Protein AF-A0A2H5V153-F1 (afdb_monomer)

Radius of gyration: 14.87 Å; Cα contacts (8 Å, |Δi|>4): 105; chains: 1; bounding box: 31×34×41 Å

Nearest PDB structures (foldseek):
  5izt-assembly1_A  TM=2.873E-01  e=7.233E+00  Borreliella burgdorferi B31

Mean predicted aligned error: 5.6 Å

Sequence (123 aa):
MKDMQDNSPWITDYIKLLVEKYFGPCGLVKDALKELRNLPKSLSRRLGCDVQTWQEYLSDLSKAPTRLNLIEGAVKFVGEKALRDSEKYGKDLRYYLNRALDEEHMTNFISRFIEEMGITERR

Solvent-accessible surface area (backbone atoms only — not comparable to full-atom values): 6948 Å² total; per-residue (Å²): 130,84,76,74,74,78,90,44,81,66,65,42,72,67,48,51,52,52,38,41,69,56,28,39,89,63,72,38,38,68,58,55,51,48,52,63,68,40,38,30,58,54,4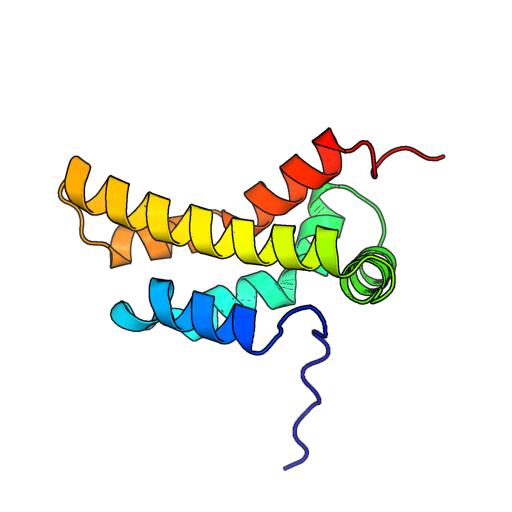3,22,75,72,72,48,70,56,44,63,60,39,43,48,64,54,52,41,68,93,52,34,69,68,52,49,51,42,53,46,46,21,53,49,52,52,37,54,47,19,49,53,49,18,74,74,70,74,48,58,48,55,59,41,47,50,50,37,60,78,68,39,45,45,58,53,49,46,50,51,53,43,55,75,68,47,73,80,68,88,128

Secondary structure (DSSP, 8-state):
--------TTS-HHHHHHHHHHHGGGT-HHHHHHHHHHHHHHHHHHH-S-HHHHHHHHH-GGGHHHHHHHHHHHHHHHHHHHHHHHHHH---HHHHHHHHHHTTHHHHHHHHHHHHTTTT---

Foldseek 3Di:
DDPPPLLQLLCDVVVLVLLCVQVVVLPCSVLLVVLSSCLLVLLCVVLNDHSVVSSCVRNDPVCNVVNSCLLSVLSCVQSVVLVVCCVPVVDDSNVSSVVCSVVSSSSVSSNVVCVVVVVSDDD

Structure (mmCIF, N/CA/C/O backbone):
data_AF-A0A2H5V153-F1
#
_entry.id   AF-A0A2H5V153-F1
#
loop_
_atom_site.group_PDB
_atom_site.id
_atom_site.type_symbol
_atom_site.label_atom_id
_atom_site.label_alt_id
_atom_site.label_comp_id
_atom_site.label_asym_id
_atom_site.label_entity_id
_atom_site.label_seq_id
_atom_site.pdbx_PDB_ins_code
_atom_site.Cartn_x
_atom_site.Cartn_y
_atom_site.Cartn_z
_atom_site.occupancy
_atom_site.B_iso_or_equiv
_atom_s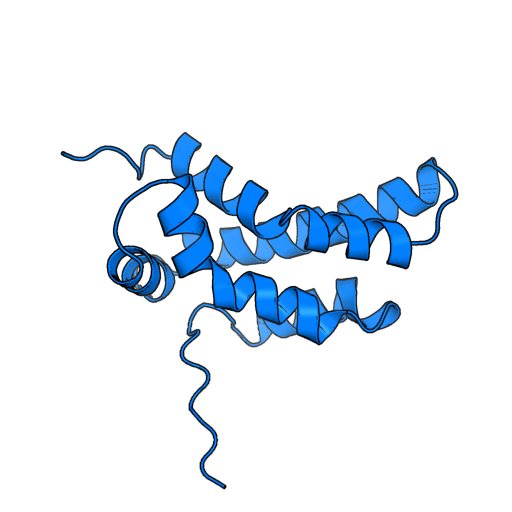ite.auth_seq_id
_atom_site.auth_comp_id
_atom_site.auth_asym_id
_atom_site.auth_atom_id
_atom_site.pdbx_PDB_model_num
ATOM 1 N N . MET A 1 1 ? -13.919 -23.493 -12.485 1.00 34.78 1 MET A N 1
ATOM 2 C CA . MET A 1 1 ? -13.707 -22.102 -12.940 1.00 34.78 1 MET A CA 1
ATOM 3 C C . MET A 1 1 ? -12.210 -21.880 -12.984 1.00 34.78 1 MET A C 1
ATOM 5 O O . MET A 1 1 ? -11.563 -22.217 -12.007 1.00 34.78 1 MET A O 1
ATOM 9 N N . LYS A 1 2 ? -11.658 -21.452 -14.125 1.00 33.69 2 LYS A N 1
ATOM 10 C CA . LYS A 1 2 ? -10.226 -21.157 -14.249 1.00 33.69 2 LYS A CA 1
ATOM 11 C C . LYS A 1 2 ? -9.913 -19.983 -13.328 1.00 33.69 2 LYS A C 1
ATOM 13 O O . LYS A 1 2 ? -10.442 -18.899 -13.564 1.00 33.69 2 LYS A O 1
ATOM 18 N N . ASP A 1 3 ? -9.095 -20.211 -12.308 1.00 37.28 3 ASP A N 1
ATOM 19 C CA . ASP A 1 3 ? -8.417 -19.135 -11.600 1.00 37.28 3 ASP A CA 1
ATOM 20 C C . ASP A 1 3 ? -7.682 -18.310 -12.658 1.00 37.28 3 ASP A C 1
ATOM 22 O O . ASP A 1 3 ? -6.740 -18.779 -13.300 1.00 37.28 3 ASP A O 1
ATOM 26 N N . MET A 1 4 ? -8.187 -17.106 -12.929 1.00 40.81 4 MET A N 1
ATOM 27 C CA . MET A 1 4 ? -7.403 -16.073 -13.590 1.00 40.81 4 MET A CA 1
ATOM 28 C C . MET A 1 4 ? -6.149 -15.938 -12.733 1.00 40.81 4 MET A C 1
ATOM 30 O O . MET A 1 4 ? -6.251 -15.496 -11.590 1.00 40.81 4 MET A O 1
ATOM 34 N N . GLN A 1 5 ? -5.004 -16.400 -13.245 1.00 42.84 5 GLN A N 1
ATOM 35 C CA . GLN A 1 5 ? -3.714 -16.174 -12.605 1.00 42.84 5 GLN A CA 1
ATOM 36 C C . GLN A 1 5 ? -3.650 -14.694 -12.234 1.00 42.84 5 GLN A C 1
ATOM 38 O O . GLN A 1 5 ? -3.793 -13.823 -13.094 1.00 42.84 5 GLN A O 1
ATOM 43 N N . ASP A 1 6 ? -3.550 -14.421 -10.935 1.00 54.50 6 ASP A N 1
ATOM 44 C CA . ASP A 1 6 ? -3.390 -13.073 -10.412 1.00 54.50 6 ASP A CA 1
ATOM 45 C C . ASP A 1 6 ? -2.050 -12.564 -10.968 1.00 54.50 6 ASP A C 1
ATOM 47 O O . ASP A 1 6 ? -0.984 -12.961 -10.500 1.00 54.50 6 ASP A O 1
ATOM 51 N N . ASN A 1 7 ? -2.099 -11.773 -12.048 1.00 63.91 7 ASN A N 1
ATOM 52 C CA . ASN A 1 7 ? -0.945 -11.298 -12.828 1.00 63.91 7 ASN A CA 1
ATOM 53 C C . ASN A 1 7 ? -0.134 -10.224 -12.072 1.00 63.91 7 ASN A C 1
ATOM 55 O O . ASN A 1 7 ? 0.289 -9.222 -12.644 1.00 63.91 7 ASN A O 1
ATOM 59 N N . SER A 1 8 ? 0.040 -10.384 -10.763 1.00 80.56 8 SER A N 1
ATOM 60 C CA . SER A 1 8 ? 0.751 -9.457 -9.884 1.00 80.56 8 SER A CA 1
ATOM 61 C C . SER A 1 8 ? 1.895 -10.182 -9.173 1.00 80.56 8 SER A C 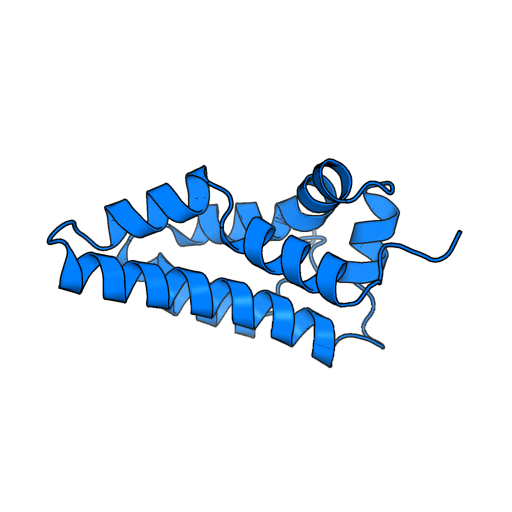1
ATOM 63 O O . SER A 1 8 ? 1.822 -10.404 -7.964 1.00 80.56 8 SER A O 1
ATOM 65 N N . PRO A 1 9 ? 2.981 -10.541 -9.890 1.00 82.19 9 PRO A N 1
ATOM 66 C CA . PRO A 1 9 ? 4.154 -11.206 -9.307 1.00 82.19 9 PRO A CA 1
ATOM 67 C C . PRO A 1 9 ? 4.852 -10.368 -8.222 1.00 82.19 9 PRO A C 1
ATOM 69 O O . PRO A 1 9 ? 5.697 -10.871 -7.483 1.00 82.19 9 PRO A O 1
ATOM 72 N N . TRP A 1 10 ? 4.496 -9.087 -8.091 1.00 85.94 10 TRP A N 1
ATOM 73 C CA . TRP A 1 10 ? 4.925 -8.224 -6.997 1.00 85.94 10 TRP A CA 1
ATOM 74 C C . TRP A 1 10 ? 4.129 -8.362 -5.704 1.00 85.94 10 TRP A C 1
ATOM 76 O O . TRP A 1 10 ? 4.531 -7.763 -4.715 1.00 85.94 10 TRP A O 1
ATOM 86 N N . ILE A 1 11 ? 3.050 -9.144 -5.673 1.00 91.06 11 ILE A N 1
ATOM 87 C CA . ILE A 1 11 ? 2.286 -9.443 -4.458 1.00 91.06 11 ILE A CA 1
ATOM 88 C C . ILE A 1 11 ? 2.665 -10.849 -3.988 1.00 91.06 11 ILE A C 1
ATOM 90 O O . ILE A 1 11 ? 1.977 -11.837 -4.250 1.00 91.06 11 ILE A O 1
ATOM 94 N N . THR A 1 12 ? 3.800 -10.937 -3.301 1.00 90.75 12 THR A N 1
ATOM 95 C CA . THR A 1 12 ? 4.294 -12.189 -2.716 1.00 90.75 12 THR A CA 1
ATOM 96 C C . THR A 1 12 ? 3.441 -12.616 -1.522 1.00 90.75 12 THR A C 1
ATOM 98 O O . THR A 1 12 ? 2.692 -11.817 -0.952 1.00 90.75 12 THR A O 1
ATOM 101 N N . ASP A 1 13 ? 3.581 -13.867 -1.084 1.00 92.06 13 ASP A N 1
ATOM 102 C CA . ASP A 1 13 ? 2.878 -14.340 0.114 1.00 92.06 13 ASP A CA 1
ATOM 103 C C . ASP A 1 13 ? 3.288 -13.568 1.371 1.00 92.06 13 ASP A C 1
ATOM 105 O O . ASP A 1 13 ? 2.454 -13.318 2.236 1.00 92.06 13 ASP A O 1
ATOM 109 N N . TYR A 1 14 ? 4.531 -13.084 1.440 1.00 92.12 14 TYR A N 1
ATOM 110 C CA . TYR A 1 14 ? 4.956 -12.214 2.534 1.00 92.12 14 TYR A CA 1
ATOM 111 C C . TYR A 1 14 ? 4.241 -10.855 2.515 1.00 92.12 14 TYR A C 1
ATOM 113 O O . TYR A 1 14 ? 3.783 -10.387 3.555 1.00 92.12 14 TYR A O 1
ATOM 121 N N . ILE A 1 15 ? 4.051 -10.248 1.340 1.00 94.31 15 ILE A N 1
ATOM 122 C CA . ILE A 1 15 ? 3.262 -9.013 1.215 1.00 94.31 15 ILE A CA 1
ATOM 123 C C . ILE A 1 15 ? 1.808 -9.261 1.625 1.00 94.31 15 ILE A C 1
ATOM 125 O O . ILE A 1 15 ? 1.241 -8.449 2.354 1.00 94.31 15 ILE A O 1
ATOM 129 N N . LYS A 1 16 ? 1.215 -10.400 1.241 1.00 96.00 16 LYS A N 1
ATOM 130 C CA . LYS A 1 16 ? -0.131 -10.779 1.703 1.00 96.00 16 LYS A CA 1
ATOM 131 C C . LYS A 1 16 ? -0.185 -10.913 3.225 1.00 96.00 16 LYS A C 1
ATOM 133 O O . LYS A 1 16 ? -1.117 -10.395 3.828 1.00 96.00 16 LYS A O 1
ATOM 138 N N . LEU A 1 17 ? 0.822 -11.530 3.850 1.00 97.12 17 LEU A N 1
ATOM 139 C CA . LEU A 1 17 ? 0.922 -11.629 5.312 1.00 97.12 17 LEU A CA 1
ATOM 140 C C . LEU A 1 17 ? 1.023 -10.252 5.980 1.00 97.12 17 LEU A C 1
ATOM 142 O O . LEU A 1 17 ? 0.396 -10.030 7.014 1.00 97.12 17 LEU A O 1
ATOM 146 N N . LEU A 1 18 ? 1.774 -9.310 5.401 1.00 97.44 18 LEU A N 1
ATOM 147 C CA . LEU A 1 18 ? 1.837 -7.937 5.911 1.00 97.44 18 LEU A CA 1
ATOM 148 C C . LEU A 1 18 ? 0.493 -7.221 5.773 1.00 97.44 18 LEU A C 1
ATOM 150 O O . LEU A 1 18 ? 0.053 -6.566 6.716 1.00 97.44 18 LEU A O 1
ATOM 154 N N . VAL A 1 19 ? -0.174 -7.359 4.627 1.00 98.06 19 VAL A N 1
ATOM 155 C CA . VAL A 1 19 ? -1.505 -6.779 4.429 1.00 98.06 19 VAL A CA 1
ATOM 156 C C . VAL A 1 19 ? -2.493 -7.366 5.434 1.00 98.06 19 VAL A C 1
ATOM 158 O O . VAL A 1 19 ? -3.206 -6.607 6.081 1.00 98.06 19 VAL A O 1
ATOM 161 N N . GLU A 1 20 ? -2.499 -8.682 5.635 1.00 98.25 20 GLU A N 1
ATOM 162 C CA . GLU A 1 20 ? -3.347 -9.332 6.638 1.00 98.25 20 GLU A CA 1
ATOM 163 C C . GLU A 1 20 ? -3.053 -8.798 8.045 1.00 98.25 20 GLU A C 1
ATOM 165 O O . GLU A 1 20 ? -3.965 -8.418 8.773 1.00 98.25 20 GLU A O 1
ATOM 170 N N . LYS A 1 21 ? -1.771 -8.671 8.407 1.00 97.75 21 LYS A N 1
ATOM 171 C CA . LYS A 1 21 ? -1.349 -8.148 9.710 1.00 97.75 21 LYS A CA 1
ATOM 172 C C . LYS A 1 21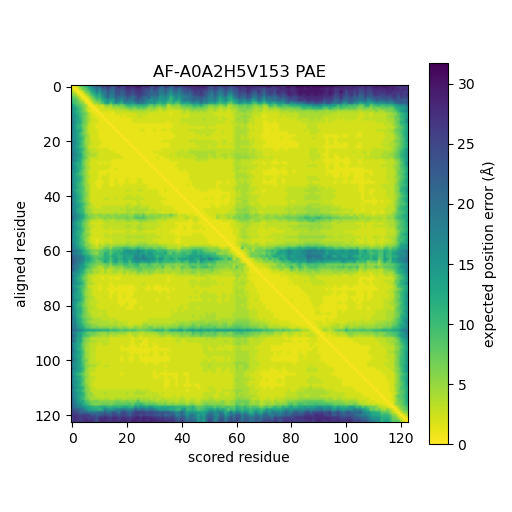 ? -1.905 -6.747 9.991 1.00 97.75 21 LYS A C 1
ATOM 174 O O . LYS A 1 21 ? -2.374 -6.504 11.100 1.00 97.75 21 LYS A O 1
ATOM 179 N N . TYR A 1 22 ? -1.809 -5.822 9.034 1.00 97.88 22 TYR A N 1
ATOM 180 C CA . TYR A 1 22 ? -2.173 -4.417 9.267 1.00 97.88 22 TYR A CA 1
ATOM 181 C C . TYR A 1 22 ? -3.630 -4.092 8.912 1.00 97.88 22 TYR A C 1
ATOM 183 O O . TYR A 1 22 ? -4.267 -3.318 9.618 1.00 97.88 22 TYR A O 1
ATOM 191 N N . PHE A 1 23 ? -4.173 -4.681 7.846 1.00 98.12 23 PHE A N 1
ATOM 192 C CA . PHE A 1 23 ? -5.507 -4.373 7.316 1.00 98.12 23 PHE A CA 1
ATOM 193 C C . PHE A 1 23 ? -6.565 -5.430 7.676 1.00 98.12 23 PHE A C 1
ATOM 195 O O . PHE A 1 23 ? -7.763 -5.131 7.639 1.00 98.12 23 PHE A O 1
ATOM 202 N N . GLY A 1 24 ? -6.146 -6.643 8.056 1.00 97.81 24 GLY A N 1
ATOM 203 C CA . GLY A 1 24 ? -7.011 -7.748 8.494 1.00 97.81 24 GLY A CA 1
ATOM 204 C C . GLY A 1 24 ? -7.936 -7.398 9.657 1.00 97.81 24 GLY A C 1
ATOM 205 O O . GLY A 1 24 ? -9.146 -7.579 9.510 1.00 97.81 24 GLY A O 1
ATOM 206 N N . PRO A 1 25 ? -7.442 -6.794 10.759 1.00 97.00 25 PRO A N 1
ATOM 207 C CA . PRO A 1 25 ? -8.284 -6.414 11.898 1.00 97.00 25 PRO A CA 1
ATOM 208 C C . PRO A 1 25 ? -9.456 -5.484 11.547 1.00 97.00 25 PRO A C 1
ATOM 210 O O . PRO A 1 25 ? -10.426 -5.396 12.296 1.00 97.00 25 PRO A O 1
ATOM 213 N N . CYS A 1 26 ? -9.383 -4.787 10.410 1.00 97.25 26 CYS A N 1
ATOM 214 C CA . CYS A 1 26 ? -10.423 -3.877 9.934 1.00 97.25 26 CYS A CA 1
ATOM 215 C C . CYS A 1 26 ? -11.220 -4.417 8.734 1.00 97.25 26 CYS A C 1
ATOM 217 O O . CYS A 1 26 ? -12.100 -3.715 8.232 1.00 97.25 26 CYS A O 1
ATOM 219 N N . GLY A 1 27 ? -10.932 -5.638 8.271 1.00 97.50 27 GLY A N 1
ATOM 220 C CA . GLY A 1 27 ? -11.579 -6.247 7.107 1.00 97.50 27 GLY A CA 1
ATOM 221 C C . GLY A 1 27 ? -11.206 -5.598 5.769 1.00 97.50 27 GLY A C 1
ATOM 222 O O . GLY A 1 27 ? -11.967 -5.718 4.814 1.00 97.50 27 GLY A O 1
ATOM 223 N N . LEU A 1 28 ? -10.057 -4.915 5.689 1.00 98.19 28 LEU A N 1
ATOM 224 C CA . LEU A 1 28 ? -9.644 -4.091 4.536 1.00 98.19 28 LEU A CA 1
ATOM 225 C C . LEU A 1 28 ? -8.605 -4.768 3.626 1.00 98.19 28 LEU A C 1
ATOM 227 O O . LEU A 1 28 ? -8.026 -4.141 2.741 1.00 98.19 28 LEU A O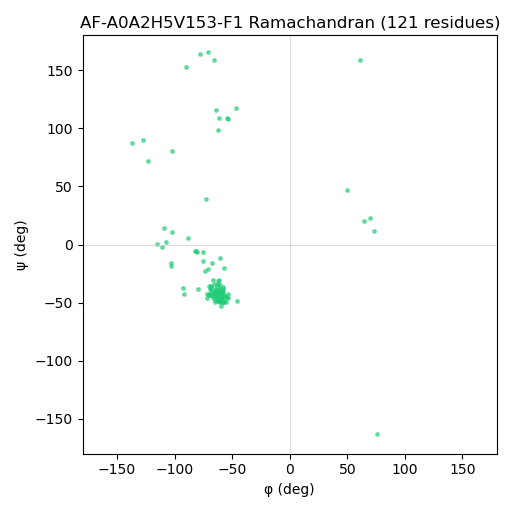 1
ATOM 231 N N . VAL A 1 29 ? -8.360 -6.064 3.820 1.00 97.94 29 VAL A N 1
ATOM 232 C CA . VAL A 1 29 ? -7.335 -6.839 3.093 1.00 97.94 29 VAL A CA 1
ATOM 233 C C . VAL A 1 29 ? -7.546 -6.783 1.583 1.00 97.94 29 VAL A C 1
ATOM 235 O O . VAL A 1 29 ? -6.603 -6.574 0.823 1.00 97.94 29 VAL A O 1
ATOM 238 N N . LYS A 1 30 ? -8.794 -6.943 1.129 1.00 97.25 30 LYS A N 1
ATOM 239 C CA . LYS A 1 30 ? -9.121 -6.921 -0.303 1.00 97.25 30 LYS A CA 1
ATOM 240 C C . LYS A 1 30 ? -8.851 -5.556 -0.929 1.00 97.25 30 LYS A C 1
ATOM 242 O O . LYS A 1 30 ? -8.344 -5.515 -2.049 1.00 97.25 30 LYS A O 1
ATOM 247 N N . ASP A 1 31 ? -9.152 -4.477 -0.216 1.00 97.88 31 ASP A N 1
ATOM 248 C CA . ASP A 1 31 ? -8.964 -3.108 -0.696 1.00 97.88 31 ASP A CA 1
ATOM 249 C C . ASP A 1 31 ? -7.480 -2.733 -0.745 1.00 97.88 31 ASP A C 1
ATOM 251 O O . ASP A 1 31 ? -7.007 -2.232 -1.764 1.00 97.88 31 ASP A O 1
ATOM 255 N N . ALA A 1 32 ? -6.710 -3.105 0.279 1.00 97.50 32 ALA A N 1
ATOM 256 C CA . ALA A 1 32 ? -5.259 -2.940 0.280 1.00 97.50 32 ALA A CA 1
ATOM 257 C C . ALA A 1 32 ? -4.586 -3.723 -0.860 1.00 97.50 32 ALA A C 1
ATOM 259 O O . ALA A 1 32 ? -3.784 -3.172 -1.616 1.00 97.50 32 ALA A O 1
ATOM 260 N N . LEU A 1 33 ? -4.958 -4.993 -1.061 1.00 96.88 33 LEU A N 1
ATOM 261 C CA . LEU A 1 33 ? -4.455 -5.774 -2.195 1.00 96.88 33 LEU A CA 1
ATOM 262 C C . LEU A 1 33 ? -4.890 -5.179 -3.539 1.00 96.88 33 LEU A C 1
ATOM 264 O O . LEU A 1 33 ? -4.138 -5.247 -4.508 1.00 96.88 33 LEU A O 1
ATOM 268 N N . LYS A 1 34 ? -6.091 -4.600 -3.629 1.00 96.19 34 LYS A N 1
ATOM 269 C CA . LYS A 1 34 ? -6.564 -3.924 -4.842 1.00 96.19 34 LYS A CA 1
ATOM 270 C C . LYS A 1 34 ? -5.706 -2.703 -5.170 1.00 96.19 34 LYS A C 1
ATOM 272 O O . LYS A 1 34 ? -5.368 -2.530 -6.339 1.00 96.19 34 LYS A O 1
ATOM 277 N N . GLU A 1 35 ? -5.323 -1.895 -4.182 1.00 96.25 35 GLU A N 1
ATOM 278 C CA . GLU A 1 35 ? -4.382 -0.791 -4.400 1.00 96.25 35 GLU A CA 1
ATOM 279 C C . GLU A 1 35 ? -3.046 -1.316 -4.950 1.00 96.25 35 GLU A C 1
ATOM 281 O O . GLU A 1 35 ? -2.594 -0.863 -6.001 1.00 96.25 35 GLU A O 1
ATOM 286 N N . LEU A 1 36 ? -2.472 -2.350 -4.322 1.00 95.62 36 LEU A N 1
ATOM 287 C CA . LEU A 1 36 ? -1.210 -2.951 -4.773 1.00 95.62 36 LEU A CA 1
ATOM 288 C C . LEU A 1 36 ? -1.290 -3.526 -6.197 1.00 95.62 36 LEU A C 1
ATOM 290 O O . LEU A 1 36 ? -0.348 -3.391 -6.979 1.00 95.62 36 LEU A O 1
ATOM 294 N N . ARG A 1 37 ? -2.417 -4.138 -6.578 1.00 95.00 37 ARG A N 1
ATOM 295 C CA . ARG A 1 37 ? -2.644 -4.615 -7.957 1.00 95.00 37 ARG A CA 1
ATOM 296 C C . ARG A 1 37 ? -2.743 -3.467 -8.961 1.00 95.00 37 ARG A C 1
ATOM 298 O O . ARG A 1 37 ? -2.371 -3.632 -10.120 1.00 95.00 37 ARG A O 1
ATOM 305 N N . ASN A 1 38 ? -3.235 -2.308 -8.530 1.00 95.12 38 ASN A N 1
ATOM 306 C CA . ASN A 1 38 ? -3.370 -1.123 -9.371 1.00 95.12 38 ASN A CA 1
ATOM 307 C C . ASN A 1 38 ? -2.077 -0.310 -9.497 1.00 95.12 38 ASN A C 1
ATOM 309 O O . ASN A 1 38 ? -2.049 0.609 -10.317 1.00 95.12 38 ASN A O 1
ATOM 313 N N . LEU A 1 39 ? -1.004 -0.666 -8.777 1.00 93.50 39 LEU A N 1
ATOM 314 C CA . LEU A 1 39 ? 0.277 0.045 -8.823 1.00 93.50 39 LEU A CA 1
ATOM 315 C C . LEU A 1 39 ? 0.759 0.372 -10.242 1.00 93.50 39 LEU A C 1
ATOM 317 O O . LEU A 1 39 ? 1.056 1.539 -10.468 1.00 93.50 39 LEU A O 1
ATOM 321 N N . PRO A 1 40 ? 0.777 -0.548 -11.230 1.00 93.75 40 PRO A N 1
ATOM 322 C CA . PRO A 1 40 ? 1.236 -0.190 -12.571 1.00 93.75 40 PRO A CA 1
ATOM 323 C C . PRO A 1 40 ? 0.441 0.957 -13.212 1.00 93.75 40 PRO A C 1
ATOM 325 O O . PRO A 1 40 ? 1.009 1.855 -13.830 1.00 93.75 40 PRO A O 1
ATOM 328 N N . LYS A 1 41 ? -0.885 0.961 -13.028 1.00 94.81 41 LYS A N 1
ATOM 329 C CA . LYS A 1 41 ? -1.762 2.026 -13.535 1.00 94.81 41 LYS A CA 1
ATOM 330 C C . LYS A 1 41 ? -1.542 3.327 -12.774 1.00 94.81 41 LYS A C 1
ATOM 332 O O . LYS A 1 41 ? -1.465 4.392 -13.382 1.00 94.81 41 LYS A O 1
ATOM 337 N N . SER A 1 42 ? -1.433 3.246 -11.452 1.00 94.62 42 SER A N 1
ATOM 338 C CA . SER A 1 42 ? -1.251 4.425 -10.613 1.00 94.62 42 SER A CA 1
ATOM 339 C C . SER A 1 42 ? 0.120 5.072 -10.811 1.00 94.62 42 SER A C 1
ATOM 341 O O . SER A 1 42 ? 0.195 6.297 -10.862 1.00 94.62 42 SER A O 1
ATOM 343 N N . LEU A 1 43 ? 1.179 4.276 -10.983 1.00 93.38 43 LEU A N 1
ATOM 344 C CA . LEU A 1 43 ? 2.522 4.754 -11.306 1.00 93.38 43 LEU A CA 1
ATOM 345 C C . LEU A 1 43 ? 2.561 5.384 -12.698 1.00 93.38 43 LEU A C 1
ATOM 347 O O . LEU A 1 43 ? 3.062 6.493 -12.816 1.00 93.38 43 LEU A O 1
ATOM 351 N N . SER A 1 44 ? 1.935 4.769 -13.708 1.00 93.88 44 SER A N 1
ATOM 352 C CA . SER A 1 44 ? 1.816 5.361 -15.052 1.00 93.88 44 SER A CA 1
ATOM 353 C C . SER A 1 44 ? 1.190 6.759 -15.016 1.00 93.88 44 SER A C 1
ATOM 355 O O . SER A 1 44 ? 1.707 7.708 -15.599 1.00 93.88 44 SER A O 1
ATOM 357 N N . ARG A 1 45 ? 0.106 6.916 -14.247 1.00 94.50 45 ARG A N 1
ATOM 358 C CA . ARG A 1 45 ? -0.577 8.204 -14.067 1.00 94.50 45 ARG A CA 1
ATOM 359 C C . ARG A 1 45 ? 0.277 9.250 -13.340 1.00 94.50 45 ARG A C 1
ATOM 361 O O . ARG A 1 45 ? 0.107 10.435 -13.600 1.00 94.50 45 ARG A O 1
ATOM 368 N N . ARG A 1 46 ? 1.127 8.835 -12.397 1.00 92.50 46 ARG A N 1
ATOM 369 C CA . ARG A 1 46 ? 1.880 9.740 -11.508 1.00 92.50 46 ARG A CA 1
ATOM 370 C C . ARG A 1 46 ? 3.256 10.103 -12.051 1.00 92.50 46 ARG A C 1
ATOM 372 O O . ARG A 1 46 ? 3.653 11.253 -11.962 1.00 92.50 46 ARG A O 1
ATOM 379 N N . LEU A 1 47 ? 3.956 9.118 -12.596 1.00 91.12 47 LEU A N 1
ATOM 380 C CA . LEU A 1 47 ? 5.366 9.196 -12.972 1.00 91.12 47 LEU A CA 1
ATOM 381 C C . LEU A 1 47 ? 5.577 9.176 -14.492 1.00 91.12 47 LEU A C 1
ATOM 383 O O . LEU A 1 47 ? 6.711 9.248 -14.957 1.00 91.12 47 LEU A O 1
ATOM 387 N N . GLY A 1 48 ? 4.505 9.056 -15.279 1.00 89.19 48 GLY A N 1
ATOM 388 C CA . GLY A 1 48 ? 4.603 8.824 -16.717 1.00 89.19 48 GLY A CA 1
ATOM 389 C C . GLY A 1 48 ? 4.978 7.376 -17.037 1.00 89.19 48 GLY A C 1
ATOM 390 O O . GLY A 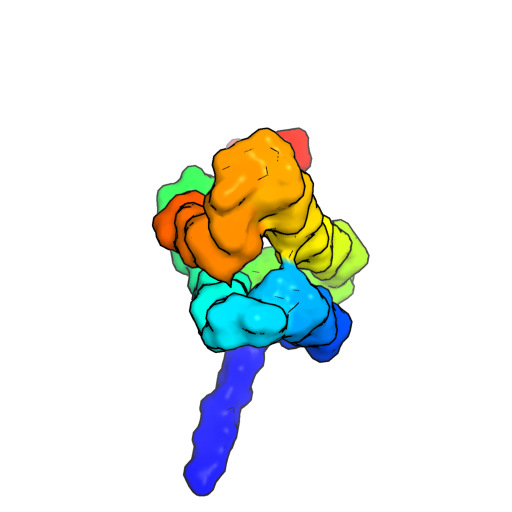1 48 ? 4.835 6.491 -16.197 1.00 89.19 48 GLY A O 1
ATOM 391 N N . CYS A 1 49 ? 5.435 7.127 -18.268 1.00 90.25 49 CYS A N 1
ATOM 392 C CA . CYS A 1 49 ? 5.578 5.787 -18.862 1.00 90.25 49 CYS A CA 1
ATOM 393 C C . CYS A 1 49 ? 4.250 5.017 -18.967 1.00 90.25 49 CYS A C 1
ATOM 395 O O . CYS A 1 49 ? 3.252 5.316 -18.308 1.00 90.25 49 CYS A O 1
ATOM 397 N N . ASP A 1 50 ? 4.207 4.027 -19.850 1.00 93.12 50 ASP A N 1
ATOM 398 C CA . ASP A 1 50 ? 3.026 3.189 -20.018 1.00 93.12 50 ASP A CA 1
ATOM 399 C C . ASP A 1 50 ? 2.907 2.132 -18.900 1.00 93.12 50 ASP A C 1
ATOM 401 O O . ASP A 1 50 ? 3.844 1.844 -18.151 1.00 93.12 50 ASP A O 1
ATOM 405 N N . VAL A 1 51 ? 1.714 1.547 -18.781 1.00 92.94 51 VAL A N 1
ATOM 406 C CA . VAL A 1 51 ? 1.391 0.540 -17.759 1.00 92.94 51 VAL A CA 1
ATOM 407 C C . VAL A 1 51 ? 2.267 -0.708 -17.881 1.00 92.94 51 VAL A C 1
ATOM 409 O O . VAL A 1 51 ? 2.608 -1.294 -16.855 1.00 92.94 51 VAL A O 1
ATOM 412 N N . GLN A 1 52 ? 2.636 -1.112 -19.099 1.00 91.81 52 GLN A N 1
ATOM 413 C CA . GLN A 1 52 ? 3.439 -2.311 -19.327 1.00 91.81 52 GLN A CA 1
ATOM 414 C C . GLN A 1 52 ? 4.865 -2.105 -18.812 1.00 91.81 52 GLN A C 1
ATOM 416 O O . GLN A 1 52 ? 5.372 -2.967 -18.100 1.00 91.81 52 GLN A O 1
ATOM 421 N N . THR A 1 53 ? 5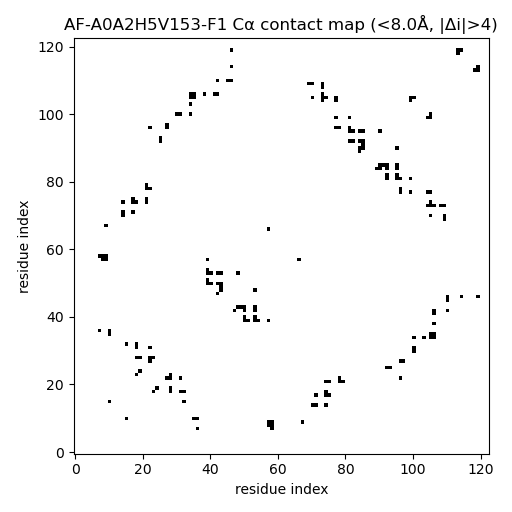.459 -0.933 -19.047 1.00 91.00 53 THR A N 1
ATOM 422 C CA . THR A 1 53 ? 6.764 -0.563 -18.479 1.00 91.00 53 THR A CA 1
ATOM 423 C C . THR A 1 53 ? 6.775 -0.727 -16.953 1.00 91.00 53 THR A C 1
ATOM 425 O O . THR A 1 53 ? 7.685 -1.336 -16.385 1.00 91.00 53 THR A O 1
ATOM 428 N N . TRP A 1 54 ? 5.734 -0.248 -16.261 1.00 91.38 54 TRP A N 1
ATOM 429 C CA . TRP A 1 54 ? 5.633 -0.419 -14.809 1.00 91.38 54 TRP A CA 1
ATOM 430 C C . TRP A 1 54 ? 5.356 -1.858 -14.392 1.00 91.38 54 TRP A C 1
ATOM 432 O O . TRP A 1 54 ? 5.872 -2.287 -13.366 1.00 91.38 54 TRP A O 1
ATOM 442 N N . GLN A 1 55 ? 4.570 -2.618 -15.158 1.00 91.31 55 GLN A N 1
ATOM 443 C CA . GLN A 1 55 ? 4.381 -4.047 -14.904 1.00 91.31 55 GLN A CA 1
ATOM 444 C C . GLN A 1 55 ? 5.701 -4.803 -15.011 1.00 91.31 55 GLN A C 1
ATOM 446 O O . GLN A 1 55 ? 5.981 -5.626 -14.147 1.00 91.31 55 GLN A O 1
ATOM 451 N N . GLU A 1 56 ? 6.523 -4.515 -16.017 1.00 89.12 56 GLU A N 1
ATOM 452 C CA . GLU A 1 56 ? 7.836 -5.129 -16.210 1.00 89.12 56 GLU A CA 1
ATOM 453 C C . GLU A 1 56 ? 8.791 -4.752 -15.076 1.00 89.12 56 GLU A C 1
ATOM 455 O O . GLU A 1 56 ? 9.340 -5.642 -14.430 1.00 89.12 56 GLU A O 1
ATOM 460 N N . TYR A 1 57 ? 8.898 -3.462 -14.735 1.00 88.00 57 TYR A N 1
ATOM 461 C CA . TYR A 1 57 ? 9.663 -3.004 -13.568 1.00 88.00 57 TYR A CA 1
ATOM 462 C C . TYR A 1 57 ? 9.201 -3.697 -12.279 1.00 88.00 57 TYR A C 1
ATOM 464 O O . TYR A 1 57 ? 10.008 -4.169 -11.472 1.00 88.00 57 TYR A O 1
ATOM 472 N N . LEU A 1 58 ? 7.881 -3.796 -12.096 1.00 87.94 58 LEU A N 1
ATOM 473 C CA . LEU A 1 58 ? 7.297 -4.448 -10.939 1.00 87.94 58 LEU A CA 1
ATOM 474 C C . LEU A 1 58 ? 7.383 -5.975 -10.997 1.00 87.94 58 LEU A C 1
ATOM 476 O O . LEU A 1 58 ? 7.178 -6.616 -9.980 1.00 87.94 58 LEU A O 1
ATOM 480 N N . SER A 1 59 ? 7.685 -6.588 -12.134 1.00 85.25 59 SER A N 1
ATOM 481 C CA . SER A 1 59 ? 7.790 -8.047 -12.269 1.00 85.25 59 SER A CA 1
ATOM 482 C C . SER A 1 59 ? 9.237 -8.526 -12.314 1.00 85.25 59 SER A C 1
ATOM 484 O O . SER A 1 59 ? 9.488 -9.703 -12.070 1.00 85.25 59 SER A O 1
ATOM 486 N N . ASP A 1 60 ? 10.189 -7.626 -12.556 1.00 80.88 60 ASP A N 1
ATOM 487 C CA . ASP A 1 60 ? 11.609 -7.936 -12.688 1.00 80.88 60 ASP A CA 1
ATOM 488 C C . ASP A 1 60 ? 12.180 -8.538 -11.394 1.00 80.88 60 ASP A C 1
ATOM 490 O O . ASP A 1 60 ? 12.337 -7.870 -10.365 1.00 80.88 60 ASP A O 1
ATOM 494 N N . LEU A 1 61 ? 12.481 -9.838 -11.451 1.00 67.25 61 LEU A N 1
ATOM 495 C CA . LEU A 1 61 ? 13.045 -10.598 -10.340 1.00 67.25 61 LEU A CA 1
ATOM 496 C C . LEU A 1 61 ? 14.521 -10.262 -10.089 1.00 67.25 61 LEU A C 1
ATOM 498 O O . LEU A 1 61 ? 14.996 -10.425 -8.967 1.00 67.25 61 LEU A O 1
ATOM 502 N N . SER A 1 62 ? 15.243 -9.743 -11.088 1.00 67.31 62 SER A N 1
ATOM 503 C CA . SER A 1 62 ? 16.653 -9.357 -10.938 1.00 67.31 62 SER A CA 1
ATOM 504 C C . SER A 1 62 ? 16.833 -8.108 -10.063 1.00 67.31 62 SER A C 1
ATOM 506 O O . SER A 1 62 ? 17.885 -7.916 -9.456 1.00 67.31 62 SER A O 1
ATOM 508 N N . LYS A 1 63 ? 15.771 -7.302 -9.923 1.00 66.75 63 LYS A N 1
ATOM 509 C CA . LYS A 1 63 ? 15.677 -6.133 -9.030 1.00 66.75 63 LYS A CA 1
ATOM 510 C C . LYS A 1 63 ? 14.744 -6.375 -7.837 1.00 66.75 63 LYS A C 1
ATOM 512 O O . LYS A 1 63 ? 14.355 -5.431 -7.143 1.00 66.75 63 LYS A O 1
ATOM 517 N N . ALA A 1 64 ? 14.385 -7.639 -7.589 1.00 63.94 64 ALA A N 1
ATOM 518 C CA . ALA A 1 64 ? 13.411 -8.029 -6.574 1.00 63.94 64 ALA A CA 1
ATOM 519 C C . ALA A 1 64 ? 13.707 -7.480 -5.172 1.00 63.94 64 ALA A C 1
ATOM 521 O O . ALA A 1 64 ? 12.753 -7.005 -4.562 1.00 63.94 64 ALA A O 1
ATOM 522 N N . PRO A 1 65 ? 14.954 -7.467 -4.649 1.00 66.31 65 PRO A N 1
ATOM 523 C CA . PRO A 1 65 ? 15.198 -6.994 -3.288 1.00 66.31 65 PRO A CA 1
ATOM 524 C C . PRO A 1 65 ? 14.752 -5.544 -3.085 1.00 66.31 65 PRO A C 1
ATOM 526 O O . P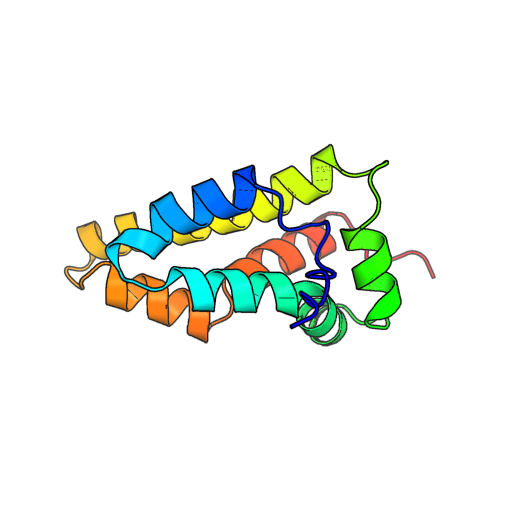RO A 1 65 ? 13.987 -5.263 -2.173 1.00 66.31 65 PRO A O 1
ATOM 529 N N . THR A 1 66 ? 15.142 -4.625 -3.970 1.00 75.81 66 THR A N 1
ATOM 530 C CA . THR A 1 66 ? 14.788 -3.203 -3.842 1.00 75.81 66 THR A CA 1
ATOM 531 C C . THR A 1 66 ? 13.287 -2.974 -4.000 1.00 75.81 66 THR A C 1
ATOM 533 O O . THR A 1 66 ? 12.691 -2.242 -3.215 1.00 75.81 66 THR A O 1
ATOM 536 N N . ARG A 1 67 ? 12.645 -3.631 -4.974 1.00 81.81 67 ARG A N 1
ATOM 537 C CA . ARG A 1 67 ? 11.207 -3.463 -5.223 1.00 81.81 67 ARG A CA 1
ATOM 538 C C . ARG A 1 67 ? 10.339 -4.106 -4.140 1.00 81.81 67 ARG A C 1
ATOM 540 O O . ARG A 1 67 ? 9.370 -3.498 -3.694 1.00 81.81 67 ARG A O 1
ATOM 547 N N . LEU A 1 68 ? 10.642 -5.341 -3.744 1.00 81.62 68 LEU A N 1
ATOM 548 C CA . LEU A 1 68 ? 9.882 -6.037 -2.707 1.00 81.62 68 LEU A CA 1
ATOM 549 C C . LEU A 1 68 ? 10.034 -5.312 -1.374 1.00 81.62 68 LEU A C 1
ATOM 551 O O . LEU A 1 68 ? 9.018 -5.011 -0.759 1.00 81.62 68 LEU A O 1
ATOM 555 N N . ASN A 1 69 ? 11.250 -4.886 -1.014 1.00 85.56 69 ASN A N 1
ATOM 556 C CA . ASN A 1 69 ? 11.462 -4.041 0.162 1.00 85.56 69 ASN A CA 1
ATOM 557 C C . ASN A 1 69 ? 10.658 -2.737 0.087 1.00 85.56 69 ASN A C 1
ATOM 559 O O . ASN A 1 69 ? 10.141 -2.282 1.104 1.00 85.56 69 ASN A O 1
ATOM 563 N N . LEU A 1 70 ? 10.517 -2.145 -1.103 1.00 90.12 70 LEU A N 1
ATOM 564 C CA . LEU A 1 70 ? 9.729 -0.931 -1.294 1.00 90.12 70 LEU A CA 1
ATOM 565 C C . LEU A 1 70 ? 8.229 -1.170 -1.060 1.00 90.12 70 LEU A C 1
ATOM 567 O O . LEU A 1 70 ? 7.593 -0.402 -0.341 1.00 90.12 70 LEU A O 1
ATOM 571 N N . ILE A 1 71 ? 7.661 -2.243 -1.617 1.00 93.75 71 ILE A N 1
ATOM 572 C CA . ILE A 1 71 ? 6.240 -2.579 -1.426 1.00 93.75 71 ILE A CA 1
ATOM 573 C C . ILE A 1 71 ? 5.973 -2.994 0.025 1.00 93.75 71 ILE A C 1
ATOM 575 O O . ILE A 1 71 ? 5.010 -2.537 0.636 1.00 93.75 71 ILE A O 1
ATOM 579 N N . GLU A 1 72 ? 6.843 -3.817 0.608 1.00 93.62 72 GLU A N 1
ATOM 580 C CA . GLU A 1 72 ? 6.778 -4.187 2.022 1.00 93.62 72 GLU A CA 1
ATOM 581 C C . GLU A 1 72 ? 6.871 -2.959 2.931 1.00 93.62 72 GLU A C 1
ATOM 583 O O . GLU A 1 72 ? 6.101 -2.831 3.886 1.00 93.62 72 GLU A O 1
ATOM 588 N N . GLY A 1 73 ? 7.794 -2.047 2.618 1.00 94.00 73 GLY A N 1
ATOM 589 C CA . GLY A 1 73 ? 7.976 -0.775 3.303 1.00 94.00 73 GLY A CA 1
ATOM 590 C C . GLY A 1 73 ? 6.723 0.087 3.228 1.00 94.00 73 GLY A C 1
ATOM 591 O O . GLY A 1 73 ? 6.299 0.608 4.254 1.00 94.00 73 GLY A O 1
ATOM 592 N N . ALA A 1 74 ? 6.074 0.159 2.064 1.00 96.94 74 ALA A N 1
ATOM 593 C CA . ALA A 1 74 ? 4.827 0.895 1.886 1.00 96.94 74 ALA A CA 1
ATOM 594 C C . ALA A 1 74 ? 3.697 0.334 2.765 1.00 96.94 74 ALA A C 1
ATOM 596 O O . ALA A 1 74 ? 3.047 1.088 3.490 1.00 96.94 74 ALA A O 1
ATOM 597 N N . VAL A 1 75 ? 3.497 -0.991 2.761 1.00 97.75 75 VAL A N 1
ATOM 598 C CA . VAL A 1 75 ? 2.464 -1.649 3.582 1.00 97.75 75 VAL A CA 1
ATOM 599 C C . VAL A 1 75 ? 2.725 -1.420 5.073 1.00 97.75 75 VAL A C 1
ATOM 601 O O . VAL A 1 75 ? 1.815 -1.019 5.802 1.00 97.75 75 VAL A O 1
ATOM 604 N N . LYS A 1 76 ? 3.968 -1.633 5.532 1.00 97.25 76 LYS A N 1
ATOM 605 C CA . LYS A 1 76 ? 4.362 -1.413 6.935 1.00 97.25 76 LYS A CA 1
ATOM 606 C C . LYS A 1 76 ? 4.193 0.048 7.335 1.00 97.25 76 LYS A C 1
ATOM 608 O O . LYS A 1 76 ? 3.584 0.323 8.363 1.00 97.25 76 LYS A O 1
ATOM 613 N N . PHE A 1 77 ? 4.678 0.977 6.512 1.00 96.31 77 PHE A N 1
ATOM 614 C CA . PHE A 1 77 ? 4.593 2.410 6.773 1.00 96.31 77 PHE A CA 1
ATOM 615 C C . PHE A 1 77 ? 3.144 2.856 6.958 1.00 96.31 77 PHE A C 1
ATOM 617 O O . PHE A 1 77 ? 2.837 3.519 7.948 1.00 96.31 77 PHE A O 1
ATOM 624 N N . VAL A 1 78 ? 2.254 2.466 6.041 1.00 97.62 78 VAL A N 1
ATOM 625 C CA . VAL A 1 78 ? 0.835 2.830 6.108 1.00 97.62 78 VAL A CA 1
ATOM 626 C C . VAL A 1 78 ? 0.165 2.214 7.333 1.00 97.62 78 VAL A C 1
ATOM 628 O O . VAL A 1 78 ? -0.493 2.930 8.089 1.00 97.62 78 VAL A O 1
ATOM 631 N N . GLY A 1 79 ? 0.376 0.919 7.576 1.00 97.38 79 GLY A N 1
ATOM 632 C CA . GLY A 1 79 ? -0.210 0.227 8.720 1.00 97.38 79 GLY A CA 1
ATOM 633 C C . GLY A 1 79 ? 0.242 0.801 10.065 1.00 97.38 79 GLY A C 1
ATOM 634 O O . GLY A 1 79 ? -0.579 1.109 10.927 1.00 97.38 79 GLY A O 1
ATOM 635 N N . GLU A 1 80 ? 1.545 1.017 10.239 1.00 97.69 80 GLU A N 1
ATOM 636 C CA . GLU A 1 80 ? 2.100 1.603 11.462 1.00 97.69 80 GLU A CA 1
ATOM 637 C C . GLU A 1 80 ? 1.711 3.068 11.637 1.00 97.69 80 GLU A C 1
ATOM 639 O O . GLU A 1 80 ? 1.474 3.514 12.759 1.00 97.69 80 GLU A O 1
ATOM 644 N N . LYS A 1 81 ? 1.631 3.834 10.544 1.00 97.25 81 LYS A N 1
ATOM 645 C CA . LYS A 1 81 ? 1.154 5.213 10.601 1.00 97.25 81 LYS A CA 1
ATOM 646 C C . LYS A 1 81 ? -0.300 5.270 11.064 1.00 97.25 81 LYS A C 1
ATOM 648 O O . LYS A 1 81 ? -0.598 6.074 11.940 1.00 97.25 81 LYS A O 1
ATOM 653 N N . ALA A 1 82 ? -1.169 4.417 10.528 1.00 97.31 82 ALA A N 1
ATOM 654 C CA . ALA A 1 82 ? -2.570 4.365 10.929 1.00 97.31 82 ALA A CA 1
ATOM 655 C C . ALA A 1 82 ? -2.737 3.969 12.406 1.00 97.31 82 ALA A C 1
ATOM 657 O O . ALA A 1 82 ? -3.544 4.575 13.108 1.00 97.31 82 ALA A O 1
ATOM 658 N N . LEU A 1 83 ? -1.935 3.015 12.895 1.00 96.06 83 LEU A N 1
ATOM 659 C CA . LEU A 1 83 ? -1.889 2.652 14.317 1.00 96.06 83 LEU A CA 1
ATOM 660 C C . LEU A 1 83 ? -1.483 3.845 15.192 1.00 96.06 83 LEU A C 1
ATOM 662 O O . LEU A 1 83 ? -2.226 4.220 16.096 1.00 96.06 83 LEU A O 1
ATOM 666 N N . ARG A 1 84 ? -0.361 4.503 14.870 1.00 96.81 84 ARG A N 1
ATOM 667 C CA . ARG A 1 84 ? 0.107 5.690 15.607 1.00 96.81 84 ARG A CA 1
ATOM 668 C C . ARG A 1 84 ? -0.911 6.828 15.592 1.00 96.81 84 ARG A C 1
ATOM 670 O O . ARG A 1 84 ? -1.104 7.497 16.604 1.00 96.81 84 ARG A O 1
ATOM 677 N N . ASP A 1 85 ? -1.550 7.075 14.452 1.00 96.50 85 ASP A N 1
ATOM 678 C CA . ASP A 1 85 ? -2.559 8.126 14.330 1.00 96.50 85 ASP A CA 1
ATOM 679 C C . ASP A 1 85 ? -3.822 7.775 15.139 1.00 96.50 85 ASP A C 1
ATOM 681 O O . ASP A 1 85 ? -4.423 8.659 15.756 1.00 96.50 85 ASP A O 1
ATOM 685 N N . SER A 1 86 ? -4.194 6.492 15.201 1.00 96.31 86 SER A N 1
ATOM 686 C CA . SER A 1 86 ? -5.297 6.010 16.039 1.00 96.31 86 SER A CA 1
ATOM 687 C C . SER A 1 86 ? -5.038 6.268 17.520 1.00 96.31 86 SER A C 1
ATOM 689 O O . SER A 1 86 ? -5.867 6.886 18.191 1.00 96.31 86 SER A O 1
ATOM 691 N N . GLU A 1 87 ? -3.851 5.897 17.999 1.00 95.44 87 GLU A N 1
ATOM 692 C CA . GLU A 1 87 ? -3.422 6.106 19.385 1.00 95.44 87 GLU A CA 1
ATOM 693 C C . GLU A 1 87 ? -3.332 7.596 19.743 1.00 95.44 87 GLU A C 1
ATOM 695 O O . GLU A 1 87 ? -3.727 8.007 20.833 1.00 95.44 87 GLU A O 1
ATOM 700 N N . LYS A 1 88 ? -2.834 8.424 18.819 1.00 96.38 88 LYS A N 1
ATOM 701 C CA . LYS A 1 88 ? -2.559 9.842 19.074 1.00 96.38 88 LYS A CA 1
ATOM 702 C C . LYS A 1 88 ? -3.797 10.735 19.010 1.00 96.38 88 LYS A C 1
ATOM 704 O O . LYS A 1 88 ? -3.887 11.704 19.760 1.00 96.38 88 LYS A O 1
ATOM 709 N N . TYR A 1 89 ? -4.711 10.467 18.082 1.00 94.12 89 TYR A N 1
ATOM 710 C CA . TYR A 1 89 ? -5.802 11.388 17.743 1.00 94.12 89 TYR A CA 1
ATOM 711 C C . TYR A 1 89 ? -7.198 10.835 18.080 1.00 94.12 89 TYR A C 1
ATOM 713 O O . TYR A 1 89 ? -8.197 11.506 17.821 1.00 94.12 89 TYR A O 1
ATOM 721 N N . GLY A 1 90 ? -7.291 9.625 18.644 1.00 85.56 90 GLY A N 1
ATOM 722 C CA . GLY A 1 90 ? -8.522 9.088 19.236 1.00 85.56 90 GLY A CA 1
ATOM 723 C C . GLY A 1 90 ? -9.613 8.665 18.245 1.00 85.56 90 GLY A C 1
ATOM 724 O O . GLY A 1 90 ? -10.744 8.414 18.658 1.00 85.56 90 GLY A O 1
ATOM 725 N N . LYS A 1 91 ? -9.310 8.587 16.942 1.00 94.50 91 LYS A N 1
ATOM 726 C CA . LYS A 1 91 ? -10.162 7.891 15.958 1.00 94.50 91 LYS A CA 1
ATOM 727 C C . LYS A 1 91 ? -9.728 6.431 15.855 1.00 94.50 91 LYS A C 1
ATOM 729 O O . LYS A 1 91 ? -8.565 6.114 16.099 1.00 94.50 91 LYS A O 1
ATOM 734 N N . ASP A 1 92 ? -10.652 5.549 15.494 1.00 95.06 92 ASP A N 1
ATOM 735 C CA . ASP A 1 92 ? -10.336 4.129 15.355 1.00 95.06 92 ASP A CA 1
ATOM 736 C C . ASP A 1 92 ? -9.341 3.855 14.208 1.00 95.06 92 ASP A C 1
ATOM 738 O O . ASP A 1 92 ? -9.162 4.654 13.284 1.00 95.06 92 ASP A O 1
ATOM 742 N N . LEU A 1 93 ? -8.663 2.709 14.282 1.00 96.44 93 LEU A N 1
ATOM 743 C CA . LEU A 1 93 ? -7.697 2.271 13.274 1.00 96.44 93 LEU A CA 1
ATOM 744 C C . LEU A 1 93 ? -8.330 2.170 11.878 1.00 96.44 93 LEU A C 1
ATOM 746 O O . LEU A 1 93 ? -7.705 2.531 10.880 1.00 96.44 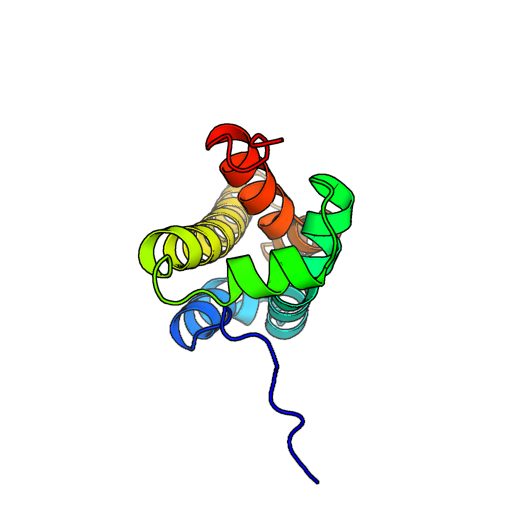93 LEU A O 1
ATOM 750 N N . ARG A 1 94 ? -9.584 1.706 11.805 1.00 97.56 94 ARG A N 1
ATOM 751 C CA . ARG A 1 94 ? -10.302 1.500 10.544 1.00 97.56 94 ARG A CA 1
ATOM 752 C C . ARG A 1 94 ? -10.487 2.810 9.787 1.00 97.56 94 ARG A C 1
ATOM 754 O O . ARG A 1 94 ? -10.336 2.824 8.570 1.00 97.56 94 ARG A O 1
ATOM 761 N N . TYR A 1 95 ? -10.774 3.900 10.489 1.00 97.62 95 TYR A N 1
ATOM 762 C CA . TYR A 1 95 ? -10.876 5.240 9.931 1.00 97.62 95 TYR A CA 1
ATOM 763 C C . TYR A 1 95 ? -9.571 5.648 9.241 1.00 97.62 95 TYR A C 1
ATOM 765 O O . TYR A 1 95 ? -9.597 6.062 8.083 1.00 97.62 95 TYR A O 1
ATOM 773 N N . TYR A 1 96 ? -8.427 5.481 9.910 1.00 98.12 96 TYR A N 1
ATOM 774 C CA . TYR A 1 96 ? -7.132 5.853 9.335 1.00 98.12 96 TYR A CA 1
ATOM 775 C C . TYR A 1 96 ? -6.704 4.949 8.183 1.00 98.12 96 TYR A C 1
ATOM 777 O O . TYR A 1 96 ? -6.164 5.450 7.200 1.00 98.12 96 TYR A O 1
ATOM 785 N N . LEU A 1 97 ? -6.972 3.645 8.267 1.00 98.19 97 LEU A N 1
ATOM 786 C CA . LEU A 1 97 ? -6.676 2.721 7.173 1.00 98.19 97 LEU A CA 1
ATOM 787 C C . LEU A 1 97 ? -7.548 2.993 5.944 1.00 98.19 97 LEU A C 1
ATOM 789 O O . LEU A 1 97 ? -7.015 3.036 4.842 1.00 98.19 97 LEU A O 1
ATOM 793 N N . ASN A 1 98 ? -8.853 3.235 6.114 1.00 98.12 98 ASN A N 1
ATOM 794 C CA . ASN A 1 98 ? -9.725 3.638 5.004 1.00 98.12 98 ASN A CA 1
ATOM 795 C C . ASN A 1 98 ? -9.221 4.922 4.354 1.00 98.12 98 ASN A C 1
ATOM 797 O O . ASN A 1 98 ? -9.030 4.962 3.146 1.00 98.12 98 ASN A O 1
ATOM 801 N N . ARG A 1 99 ? -8.914 5.940 5.165 1.00 97.62 99 ARG A N 1
ATOM 802 C CA . ARG A 1 99 ? -8.369 7.200 4.661 1.00 97.62 99 ARG A CA 1
ATOM 803 C C . ARG A 1 99 ? -7.065 6.993 3.886 1.00 97.62 99 ARG A C 1
ATOM 805 O O . ARG A 1 99 ? -6.868 7.615 2.849 1.00 97.62 99 ARG A O 1
ATOM 812 N N . ALA A 1 100 ? -6.179 6.131 4.378 1.00 97.38 100 ALA A N 1
ATOM 813 C CA . ALA A 1 100 ? -4.928 5.827 3.697 1.00 97.38 100 ALA A CA 1
ATOM 814 C C . ALA A 1 100 ? -5.154 5.143 2.339 1.00 97.38 100 ALA A C 1
ATOM 816 O O . ALA A 1 100 ? -4.434 5.446 1.392 1.00 97.38 100 ALA A O 1
ATOM 817 N N . LEU A 1 101 ? -6.151 4.258 2.234 1.00 97.62 101 LEU A N 1
ATOM 818 C CA . LEU A 1 101 ? -6.535 3.613 0.974 1.00 97.62 101 LEU A CA 1
ATOM 819 C C . LEU A 1 101 ? -7.198 4.603 0.005 1.00 97.62 101 LEU A C 1
ATOM 821 O O . LEU A 1 101 ? -6.848 4.625 -1.173 1.00 97.62 101 LEU A O 1
ATOM 825 N N . ASP A 1 102 ? -8.103 5.454 0.500 1.00 97.00 102 ASP A N 1
ATOM 826 C CA . ASP A 1 102 ? -8.779 6.492 -0.292 1.00 97.00 102 ASP A CA 1
ATOM 827 C C . ASP A 1 102 ? -7.776 7.491 -0.888 1.00 97.00 102 ASP A C 1
ATOM 829 O O . ASP A 1 102 ? -7.914 7.931 -2.029 1.00 97.00 102 ASP A O 1
ATOM 833 N N . GLU A 1 103 ? -6.738 7.832 -0.123 1.00 96.44 103 GLU A N 1
ATOM 834 C CA . GLU A 1 103 ? -5.665 8.738 -0.536 1.00 96.44 103 GLU A CA 1
ATOM 835 C C . GLU A 1 103 ? -4.497 8.013 -1.250 1.00 96.44 103 GLU A C 1
ATOM 837 O O . GLU A 1 103 ? -3.483 8.646 -1.559 1.00 96.44 103 GLU A O 1
ATOM 842 N N . GLU A 1 104 ? -4.617 6.706 -1.524 1.00 96.62 104 GLU A N 1
ATOM 843 C CA . GLU A 1 104 ? -3.597 5.850 -2.159 1.00 96.62 104 GLU A CA 1
ATOM 844 C C . GLU A 1 104 ? -2.200 5.968 -1.501 1.00 96.62 104 GLU A C 1
ATOM 846 O O . GLU A 1 104 ? -1.179 6.179 -2.167 1.00 96.62 104 GLU A O 1
ATOM 851 N N . HIS A 1 105 ? -2.118 5.908 -0.167 1.00 97.12 105 HIS A N 1
ATOM 852 C CA . HIS A 1 105 ? -0.871 6.162 0.572 1.00 97.12 105 HIS A CA 1
ATOM 853 C C . HIS A 1 105 ? 0.251 5.176 0.250 1.00 97.12 105 HIS A C 1
ATOM 855 O O . HIS A 1 105 ? 1.411 5.593 0.237 1.00 97.12 105 HIS A O 1
ATOM 861 N N . MET A 1 106 ? -0.052 3.902 -0.029 1.00 97.06 106 MET A N 1
ATOM 862 C CA . MET A 1 106 ? 0.993 2.940 -0.405 1.00 97.06 106 MET A CA 1
ATOM 863 C C . MET A 1 106 ? 1.581 3.317 -1.763 1.00 97.06 106 MET A C 1
ATOM 865 O O . MET A 1 106 ? 2.799 3.360 -1.931 1.00 97.06 106 MET A O 1
ATOM 869 N N . THR A 1 107 ? 0.719 3.675 -2.711 1.00 95.62 107 THR A N 1
ATOM 870 C CA . THR A 1 107 ? 1.125 4.181 -4.023 1.00 95.62 107 THR A CA 1
ATOM 871 C C . THR A 1 107 ? 1.956 5.457 -3.902 1.00 95.62 107 THR A C 1
ATOM 873 O O . THR A 1 107 ? 3.003 5.548 -4.537 1.00 95.62 107 THR A O 1
ATOM 876 N N . ASN A 1 108 ? 1.530 6.420 -3.076 1.00 95.06 108 ASN A N 1
ATOM 877 C CA . ASN A 1 108 ? 2.259 7.674 -2.839 1.00 95.06 108 ASN A CA 1
ATOM 878 C C . ASN A 1 108 ? 3.663 7.420 -2.280 1.00 95.06 108 ASN A C 1
ATOM 880 O O . ASN A 1 108 ? 4.622 8.079 -2.675 1.00 95.06 108 ASN A O 1
ATOM 884 N N . PHE A 1 109 ? 3.778 6.480 -1.339 1.00 94.62 109 PHE A N 1
ATOM 885 C CA . PHE A 1 109 ? 5.056 6.089 -0.756 1.00 94.62 109 PHE A CA 1
ATOM 886 C C . PHE A 1 109 ? 5.992 5.517 -1.827 1.00 94.62 109 PHE A C 1
ATOM 888 O O . PHE A 1 109 ? 7.134 5.954 -1.957 1.00 94.62 109 PHE A O 1
ATOM 895 N N . ILE A 1 110 ? 5.482 4.581 -2.633 1.00 94.12 110 ILE A N 1
ATOM 896 C CA . ILE A 1 110 ? 6.241 3.929 -3.705 1.00 94.12 110 ILE A CA 1
ATOM 897 C C . ILE A 1 110 ? 6.662 4.946 -4.768 1.00 94.12 110 ILE A C 1
ATOM 899 O O . ILE A 1 110 ? 7.822 4.951 -5.173 1.00 94.12 110 ILE A O 1
ATOM 903 N N . SER A 1 111 ? 5.750 5.817 -5.208 1.00 92.44 111 SER A N 1
ATOM 904 C CA . SER A 1 111 ? 6.041 6.777 -6.272 1.00 92.44 111 SER A CA 1
ATOM 905 C C . SER A 1 111 ? 7.122 7.770 -5.860 1.00 92.44 111 SER A C 1
ATOM 907 O O . SER A 1 111 ? 8.065 7.975 -6.616 1.00 92.44 111 SER A O 1
ATOM 909 N N . ARG A 1 112 ? 7.038 8.305 -4.635 1.00 90.81 112 ARG A N 1
ATOM 910 C CA . ARG A 1 112 ? 8.043 9.233 -4.097 1.00 90.81 112 ARG A CA 1
ATOM 911 C C . ARG A 1 112 ? 9.430 8.615 -4.033 1.00 90.81 112 ARG A C 1
ATOM 913 O O . ARG A 1 112 ? 10.400 9.238 -4.439 1.00 90.81 112 ARG A O 1
ATOM 920 N N . PHE A 1 113 ? 9.523 7.372 -3.570 1.00 89.00 113 PHE A N 1
ATOM 921 C CA . PHE A 1 113 ? 10.807 6.685 -3.500 1.00 89.00 113 PHE A CA 1
ATOM 922 C C . PHE A 1 113 ? 11.423 6.466 -4.891 1.00 89.00 113 PHE A C 1
ATOM 924 O O . PHE A 1 113 ? 12.628 6.610 -5.072 1.00 89.00 113 PHE A O 1
ATOM 931 N N . ILE A 1 114 ? 10.600 6.137 -5.893 1.00 87.94 114 ILE A N 1
ATOM 932 C CA . ILE A 1 114 ? 11.055 5.968 -7.282 1.00 87.94 114 ILE A CA 1
ATOM 933 C C . ILE A 1 114 ? 11.560 7.298 -7.867 1.00 87.94 114 ILE A C 1
ATOM 935 O O . ILE A 1 114 ? 12.588 7.300 -8.548 1.00 87.94 114 ILE A O 1
ATOM 939 N N . GLU A 1 115 ? 10.876 8.412 -7.582 1.00 86.06 115 GLU A N 1
ATOM 940 C CA . GLU A 1 115 ? 11.317 9.764 -7.959 1.00 86.06 115 GLU A CA 1
ATOM 941 C C . GLU A 1 115 ? 12.654 10.123 -7.297 1.00 86.06 115 GLU A C 1
ATOM 943 O O . GLU A 1 115 ? 13.582 10.550 -7.981 1.00 86.06 115 GLU A O 1
ATOM 948 N N . GLU A 1 116 ? 12.794 9.887 -5.988 1.00 84.12 116 GLU A N 1
ATOM 949 C CA . GLU A 1 116 ? 14.027 10.156 -5.229 1.00 84.12 116 GLU A CA 1
ATOM 950 C C . GLU A 1 116 ? 15.219 9.325 -5.721 1.00 84.12 116 GLU A C 1
ATOM 952 O O . GLU A 1 116 ? 16.362 9.780 -5.685 1.00 84.12 116 GLU A O 1
ATOM 957 N N . MET A 1 117 ? 14.965 8.116 -6.225 1.00 79.06 117 MET A N 1
ATOM 958 C CA . MET A 1 117 ? 15.988 7.269 -6.835 1.00 79.06 117 MET A CA 1
ATOM 959 C C . MET A 1 117 ? 16.415 7.713 -8.246 1.00 79.06 117 MET A C 1
ATOM 961 O O . MET A 1 117 ? 17.329 7.107 -8.809 1.00 79.06 117 MET A O 1
ATOM 965 N N . GLY A 1 118 ? 15.758 8.709 -8.850 1.00 69.25 118 GLY A N 1
ATOM 966 C CA . GLY A 1 118 ? 16.049 9.159 -10.215 1.00 69.25 118 GLY A CA 1
ATOM 967 C C . GLY A 1 118 ? 15.757 8.106 -11.292 1.00 69.25 118 GLY A C 1
ATOM 968 O O . GLY A 1 118 ? 16.282 8.184 -12.401 1.00 69.25 118 GLY A O 1
ATOM 969 N N . ILE A 1 119 ? 14.925 7.100 -10.992 1.00 64.38 119 ILE A N 1
ATOM 970 C CA . ILE A 1 119 ? 14.552 6.045 -11.957 1.00 64.38 119 ILE A CA 1
ATOM 971 C C . ILE A 1 119 ? 13.702 6.622 -13.106 1.00 64.38 119 ILE A C 1
ATOM 973 O O . ILE A 1 119 ? 13.583 6.007 -14.165 1.00 64.38 119 ILE A O 1
ATOM 977 N N . THR A 1 120 ? 13.155 7.824 -12.926 1.00 55.84 120 THR A N 1
ATOM 978 C CA . THR A 1 120 ? 12.348 8.549 -13.911 1.00 55.84 120 THR A CA 1
ATOM 979 C C . THR A 1 120 ? 13.161 9.280 -14.988 1.00 55.84 120 THR A C 1
ATOM 981 O O . THR A 1 120 ? 12.563 9.733 -15.961 1.00 55.84 120 THR A O 1
ATOM 984 N N . GLU A 1 121 ? 14.500 9.330 -14.912 1.00 41.81 121 GLU A N 1
ATOM 985 C CA . GLU A 1 121 ? 15.339 9.983 -15.932 1.00 41.81 121 GLU A CA 1
ATOM 986 C C . GLU A 1 121 ? 16.460 9.076 -16.471 1.00 41.81 121 GLU A C 1
ATOM 988 O O . GLU A 1 121 ? 17.606 9.081 -16.025 1.00 41.81 121 GLU A O 1
ATOM 993 N N . ARG A 1 122 ? 16.129 8.334 -17.534 1.00 39.28 122 ARG A N 1
ATOM 994 C CA . ARG A 1 122 ? 17.015 8.183 -18.701 1.00 39.28 122 ARG A CA 1
ATOM 995 C C . ARG A 1 122 ? 16.180 8.284 -19.973 1.00 39.28 122 ARG A C 1
ATOM 997 O O . ARG A 1 122 ? 15.723 7.276 -20.512 1.00 39.28 122 ARG A O 1
ATOM 1004 N N . ARG A 1 123 ? 15.990 9.511 -20.441 1.00 40.31 123 ARG A N 1
ATOM 1005 C CA . ARG A 1 123 ? 15.832 9.817 -21.862 1.00 40.31 123 ARG A CA 1
ATOM 1006 C C . ARG A 1 123 ? 16.827 10.900 -22.221 1.00 40.31 123 ARG A C 1
ATOM 1008 O O . ARG A 1 123 ? 16.961 11.832 -21.405 1.00 40.31 123 ARG A O 1
#

pLDDT: mean 87.54, std 15.92, range [33.69, 98.25]